Protein AF-A0A183U4Q8-F1 (afdb_monomer_lite)

Foldseek 3Di:
DVVVVVLVVLLVVLVVLVVVLVVVLVVLVVVLVVLVVVLVVLVVCCVVCVVVCVVVVVVVVSVVVSVVSVVVSVVSVVVSVVVNVVSVVVSVVSVVVSVVVLVVVLVVCVVVVNDDPVVSVVVVCVSVVVVVVVVVCVVVVVVVVVVVVVVVVVVCVVPPDD

Structure (mmCIF, N/CA/C/O backbone):
data_AF-A0A183U4Q8-F1
#
_entry.id   AF-A0A183U4Q8-F1
#
loop_
_atom_site.group_PDB
_atom_site.id
_atom_site.type_symbol
_atom_site.label_atom_id
_atom_site.label_alt_id
_atom_site.label_comp_id
_atom_site.label_asym_id
_atom_site.label_entity_id
_atom_site.label_seq_id
_atom_site.pdbx_PDB_ins_code
_atom_site.Cartn_x
_atom_site.Cartn_y
_atom_site.Cartn_z
_atom_site.occupancy
_atom_site.B_iso_or_equiv
_atom_site.auth_seq_id
_atom_site.auth_comp_id
_atom_site.auth_asym_id
_atom_site.auth_atom_id
_atom_site.pdbx_PDB_model_num
ATOM 1 N N . MET A 1 1 ? -13.904 -2.771 33.335 1.00 44.25 1 MET A N 1
ATOM 2 C CA . MET A 1 1 ? -13.209 -1.564 32.807 1.00 44.25 1 MET A CA 1
ATOM 3 C C . MET A 1 1 ? -12.098 -1.919 31.813 1.00 44.25 1 MET A C 1
ATOM 5 O O . MET A 1 1 ? -11.884 -1.140 30.894 1.00 44.25 1 MET A O 1
ATOM 9 N N . GLY A 1 2 ? -11.438 -3.082 31.938 1.00 51.53 2 GLY A N 1
ATOM 10 C CA . GLY A 1 2 ? -10.407 -3.532 30.988 1.00 51.53 2 GLY A CA 1
ATOM 11 C C . GLY A 1 2 ? -10.922 -3.862 29.579 1.00 51.53 2 GLY A C 1
ATOM 12 O O . GLY A 1 2 ? -10.205 -3.674 28.602 1.00 51.53 2 GLY A O 1
ATOM 13 N N . ASP A 1 3 ? -12.189 -4.251 29.446 1.00 56.41 3 ASP A N 1
ATOM 14 C CA . ASP A 1 3 ? -12.719 -4.804 28.188 1.00 56.41 3 ASP A CA 1
ATOM 15 C C . ASP A 1 3 ? -13.029 -3.711 27.150 1.00 56.41 3 ASP A C 1
ATOM 17 O O . ASP A 1 3 ? -12.788 -3.890 25.959 1.00 56.41 3 ASP A O 1
ATOM 21 N N . LYS A 1 4 ? -13.448 -2.519 27.610 1.00 58.47 4 LYS A N 1
ATOM 22 C CA . LYS A 1 4 ? -13.661 -1.323 26.767 1.00 58.47 4 LYS A CA 1
ATOM 23 C C . LYS A 1 4 ? -12.340 -0.817 26.162 1.00 58.47 4 LYS A C 1
ATOM 25 O O . LYS A 1 4 ? -12.323 -0.303 25.046 1.00 58.47 4 LYS A O 1
ATOM 30 N N . PHE A 1 5 ? -11.228 -1.008 26.878 1.00 55.59 5 PHE A N 1
ATOM 31 C CA . PHE A 1 5 ? -9.886 -0.645 26.417 1.00 55.59 5 PHE A CA 1
ATOM 32 C C . PHE A 1 5 ? -9.391 -1.593 25.314 1.00 55.59 5 PHE A C 1
ATOM 34 O O . PHE A 1 5 ? -8.754 -1.144 24.365 1.00 55.59 5 PHE A O 1
ATOM 41 N N . GLY A 1 6 ? -9.750 -2.881 25.383 1.00 60.62 6 GLY A N 1
ATOM 42 C CA . GLY A 1 6 ? -9.390 -3.880 24.372 1.00 60.62 6 GLY A CA 1
ATOM 43 C C . GLY A 1 6 ? -9.960 -3.576 22.983 1.00 60.62 6 GLY A C 1
ATOM 44 O O . GLY A 1 6 ? -9.238 -3.647 21.992 1.00 60.62 6 GLY A O 1
ATOM 45 N N . VAL A 1 7 ? -11.225 -3.149 22.897 1.00 63.22 7 VAL A N 1
ATOM 46 C CA . VAL A 1 7 ? -11.869 -2.804 21.611 1.00 63.22 7 VAL A CA 1
ATOM 47 C C . VAL A 1 7 ? -11.266 -1.539 20.991 1.00 63.22 7 VAL A C 1
ATOM 49 O O . VAL A 1 7 ? -11.062 -1.467 19.775 1.00 63.22 7 VAL A O 1
ATOM 52 N N . LEU A 1 8 ? -10.940 -0.548 21.828 1.00 64.00 8 LEU A N 1
ATOM 53 C CA . LEU A 1 8 ? -10.241 0.664 21.399 1.00 64.00 8 LEU A CA 1
ATOM 54 C C . LEU A 1 8 ? -8.834 0.328 20.893 1.00 64.00 8 LEU A C 1
ATOM 56 O O . LEU A 1 8 ? -8.451 0.782 19.817 1.00 64.00 8 LEU A O 1
ATOM 60 N N . LEU A 1 9 ? -8.103 -0.535 21.602 1.00 65.12 9 LEU A N 1
ATOM 61 C CA . LEU A 1 9 ? -6.769 -0.982 21.205 1.00 65.12 9 LEU A CA 1
ATOM 62 C C . LEU A 1 9 ? -6.793 -1.751 19.872 1.00 65.12 9 LEU A C 1
ATOM 64 O O . LEU A 1 9 ? -5.962 -1.490 19.007 1.00 65.12 9 LEU A O 1
ATOM 68 N N . GLN A 1 10 ? -7.778 -2.632 19.664 1.00 67.38 10 GLN A N 1
ATOM 69 C CA . GLN A 1 10 ? -7.962 -3.388 18.416 1.00 67.38 10 GLN A CA 1
ATOM 70 C C . GLN A 1 10 ? -8.246 -2.460 17.220 1.00 67.38 10 GLN A C 1
ATOM 72 O O . GLN A 1 10 ? -7.721 -2.653 16.119 1.00 67.38 10 GLN A O 1
ATOM 77 N N . SER A 1 11 ? -9.060 -1.426 17.445 1.00 68.69 11 SER A N 1
ATOM 78 C CA . SER A 1 11 ? -9.425 -0.436 16.426 1.00 68.69 11 SER A CA 1
ATOM 79 C C . SER A 1 11 ? -8.232 0.454 16.059 1.00 68.69 11 SER A C 1
ATOM 81 O O . SER A 1 11 ? -7.973 0.691 14.879 1.00 68.69 11 SER A O 1
ATOM 83 N N . ILE A 1 12 ? -7.452 0.879 17.059 1.00 68.81 12 ILE A N 1
ATOM 84 C CA . ILE A 1 12 ? -6.217 1.655 16.872 1.00 68.81 12 ILE A CA 1
ATOM 85 C C . ILE A 1 12 ? -5.149 0.812 16.161 1.00 68.81 12 ILE A C 1
ATOM 87 O O . ILE A 1 12 ? -4.517 1.291 15.220 1.00 68.81 12 ILE A O 1
ATOM 91 N N . ALA A 1 13 ? -4.981 -0.457 16.540 1.00 67.12 13 ALA A N 1
ATOM 92 C CA . ALA A 1 13 ? -4.029 -1.370 15.907 1.00 67.12 13 ALA A CA 1
ATOM 93 C C . ALA A 1 13 ? -4.354 -1.611 14.422 1.00 67.12 13 ALA A C 1
ATOM 95 O O . ALA A 1 13 ? -3.452 -1.592 13.584 1.00 67.12 13 ALA A O 1
ATOM 96 N N . SER A 1 14 ? -5.638 -1.756 14.080 1.00 68.56 14 SER A N 1
ATOM 97 C CA . SER A 1 14 ? -6.097 -1.912 12.689 1.00 68.56 14 SER A CA 1
ATOM 98 C C . SER A 1 14 ? -5.821 -0.657 11.849 1.00 68.56 14 SER A C 1
ATOM 100 O O . SER A 1 14 ? -5.420 -0.752 10.687 1.00 68.56 14 SER A O 1
ATOM 102 N N . PHE A 1 15 ? -5.957 0.527 12.454 1.00 71.19 15 PHE A N 1
ATOM 103 C CA . PHE A 1 15 ? -5.621 1.806 11.829 1.00 71.19 15 PHE A CA 1
ATOM 104 C C . PHE A 1 15 ? -4.115 1.974 11.590 1.00 71.19 15 PHE A C 1
ATOM 106 O O . PHE A 1 15 ? -3.702 2.337 10.487 1.00 71.19 15 PHE A O 1
ATOM 113 N N . ILE A 1 16 ? -3.287 1.670 12.595 1.00 71.62 16 ILE A N 1
ATOM 114 C CA . ILE A 1 16 ? -1.820 1.729 12.484 1.00 71.62 16 ILE A CA 1
ATOM 115 C C . ILE A 1 16 ? -1.334 0.751 11.412 1.00 71.62 16 ILE A C 1
ATOM 117 O O . ILE A 1 16 ? -0.497 1.109 10.583 1.00 71.62 16 ILE A O 1
ATOM 121 N N . PHE A 1 17 ? -1.901 -0.457 11.372 1.00 72.19 17 PHE A N 1
ATOM 122 C CA . PHE A 1 17 ? -1.562 -1.450 10.361 1.00 72.19 17 PHE A CA 1
ATOM 123 C C . PHE A 1 17 ? -1.862 -0.938 8.944 1.00 72.19 17 PHE A C 1
ATOM 125 O O . PHE A 1 17 ? -0.996 -1.010 8.074 1.00 72.19 17 PHE A O 1
ATOM 132 N N . GLY A 1 18 ? -3.030 -0.325 8.722 1.00 69.12 18 GLY A N 1
ATOM 133 C CA . GLY A 1 18 ? -3.385 0.283 7.435 1.00 69.12 18 GLY A CA 1
ATOM 134 C C . GLY A 1 18 ? -2.416 1.383 6.980 1.00 69.12 18 GLY A C 1
ATOM 135 O O . GLY A 1 18 ? -2.033 1.423 5.809 1.00 69.12 18 GLY A O 1
ATOM 136 N N . ILE A 1 19 ? -1.955 2.236 7.902 1.00 70.69 19 ILE A N 1
ATOM 137 C CA . ILE A 1 19 ? -0.965 3.290 7.611 1.00 70.69 19 ILE A CA 1
ATOM 138 C C . ILE A 1 19 ? 0.376 2.678 7.185 1.00 70.69 19 ILE A C 1
ATOM 140 O O . ILE A 1 19 ? 0.961 3.101 6.183 1.00 70.69 19 ILE A O 1
ATOM 144 N N . VAL A 1 20 ? 0.848 1.657 7.906 1.00 73.38 20 VAL A N 1
ATOM 145 C CA . VAL A 1 20 ? 2.112 0.965 7.609 1.00 73.38 20 VAL A CA 1
ATOM 146 C C . VAL A 1 20 ? 2.053 0.268 6.249 1.00 73.38 20 VAL A C 1
ATOM 148 O O . VAL A 1 20 ? 2.973 0.426 5.444 1.00 73.38 20 VAL A O 1
ATOM 151 N N . VAL A 1 21 ? 0.952 -0.429 5.943 1.00 70.00 21 VAL A N 1
ATOM 152 C CA . VAL A 1 21 ? 0.741 -1.049 4.624 1.00 70.00 21 VAL A CA 1
ATOM 153 C C . VAL A 1 21 ? 0.751 0.004 3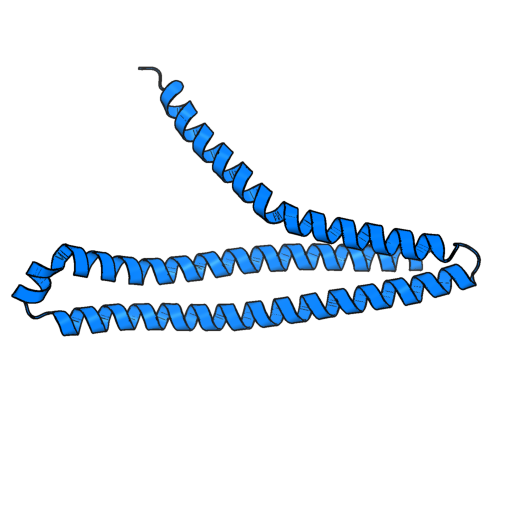.516 1.00 70.00 21 VAL A C 1
ATOM 155 O O . VAL A 1 21 ? 1.426 -0.182 2.502 1.00 70.00 21 VAL A O 1
ATOM 158 N N . GLY A 1 22 ? 0.062 1.131 3.713 1.00 70.31 22 GLY A N 1
ATOM 159 C CA . GLY A 1 22 ? 0.032 2.230 2.748 1.00 70.31 22 GLY A CA 1
ATOM 160 C C . GLY A 1 22 ? 1.422 2.807 2.461 1.00 70.31 22 GLY A C 1
ATOM 161 O O . GLY A 1 22 ? 1.790 2.998 1.301 1.00 70.31 22 GLY A O 1
ATOM 162 N N . LEU A 1 23 ? 2.236 3.028 3.497 1.00 68.75 23 LEU A N 1
ATOM 163 C CA . LEU A 1 23 ? 3.627 3.478 3.362 1.00 68.75 23 LEU A CA 1
ATOM 164 C C . LEU A 1 23 ? 4.499 2.451 2.630 1.00 68.75 23 LEU A C 1
ATOM 166 O O . LEU A 1 23 ? 5.207 2.812 1.685 1.00 68.75 23 LEU A O 1
ATOM 170 N N . CYS A 1 24 ? 4.406 1.174 3.003 1.00 68.19 24 CYS A N 1
ATOM 171 C CA . CYS A 1 24 ? 5.115 0.093 2.321 1.00 68.19 24 CYS A CA 1
ATOM 172 C C . CYS A 1 24 ? 4.738 0.021 0.838 1.00 68.19 24 CYS A C 1
ATOM 174 O O . CYS A 1 24 ? 5.626 -0.031 -0.016 1.00 68.19 24 CYS A O 1
ATOM 176 N N . TYR A 1 25 ? 3.446 0.102 0.511 1.00 72.56 25 TYR A N 1
ATOM 177 C CA . TYR A 1 25 ? 2.971 0.069 -0.871 1.00 72.56 25 TYR A CA 1
ATOM 178 C C . TYR A 1 25 ? 3.549 1.222 -1.701 1.00 72.56 25 TYR A C 1
ATOM 180 O O . TYR A 1 25 ? 4.031 1.012 -2.818 1.00 72.56 25 TYR A O 1
ATOM 188 N N . ARG A 1 26 ? 3.598 2.435 -1.132 1.00 69.12 26 ARG A N 1
ATOM 189 C CA . ARG A 1 26 ? 4.198 3.607 -1.790 1.00 69.12 26 ARG A CA 1
ATOM 190 C C . ARG A 1 26 ? 5.693 3.427 -2.047 1.00 69.12 26 ARG A C 1
ATOM 192 O O . ARG A 1 26 ? 6.156 3.746 -3.142 1.00 69.12 26 ARG A O 1
ATOM 199 N N . ILE A 1 27 ? 6.445 2.895 -1.082 1.00 73.94 27 ILE A N 1
ATOM 200 C CA . ILE A 1 27 ? 7.890 2.650 -1.233 1.00 73.94 27 ILE A CA 1
ATOM 201 C C . ILE A 1 27 ? 8.147 1.607 -2.327 1.00 73.94 27 ILE A C 1
ATOM 203 O O . ILE A 1 27 ? 9.017 1.802 -3.178 1.00 73.94 27 ILE A O 1
ATOM 207 N N . MET A 1 28 ? 7.375 0.518 -2.345 1.00 70.88 28 MET A N 1
ATOM 208 C CA . MET A 1 28 ? 7.523 -0.518 -3.368 1.00 70.88 28 MET A CA 1
ATOM 209 C C . MET A 1 28 ? 7.124 -0.019 -4.757 1.00 70.88 28 MET A C 1
ATOM 211 O O . MET A 1 28 ? 7.800 -0.333 -5.733 1.00 70.88 28 MET A O 1
ATOM 215 N N . SER A 1 29 ? 6.077 0.804 -4.852 1.00 75.50 29 SER A N 1
ATOM 216 C CA . SER A 1 29 ? 5.661 1.400 -6.123 1.00 75.50 29 SER A CA 1
ATOM 217 C C . SER A 1 29 ? 6.701 2.366 -6.691 1.00 75.50 29 SER A C 1
ATOM 219 O O . SER A 1 29 ? 6.902 2.382 -7.900 1.00 75.50 29 SER A O 1
ATOM 221 N N . ARG A 1 30 ? 7.405 3.132 -5.842 1.00 75.44 30 ARG A N 1
ATOM 222 C CA . ARG A 1 30 ? 8.522 3.985 -6.289 1.00 75.44 30 ARG A CA 1
ATOM 223 C C . ARG A 1 30 ? 9.682 3.164 -6.851 1.00 75.44 30 ARG A C 1
ATOM 225 O O . ARG A 1 30 ? 10.242 3.527 -7.879 1.00 75.44 30 ARG A O 1
ATOM 232 N N . LYS A 1 31 ? 10.029 2.047 -6.201 1.00 74.38 31 LYS A N 1
ATOM 233 C CA . LYS A 1 31 ? 11.102 1.155 -6.673 1.00 74.38 31 LYS A CA 1
ATOM 234 C C . LYS A 1 31 ? 10.772 0.501 -8.016 1.00 74.38 31 LYS A C 1
ATOM 236 O O . LYS A 1 31 ? 11.654 0.383 -8.857 1.00 74.38 31 LYS A O 1
ATOM 241 N N . GLU A 1 32 ? 9.522 0.092 -8.218 1.00 74.12 32 GLU A N 1
ATOM 242 C CA . GLU A 1 32 ? 9.058 -0.452 -9.500 1.00 74.12 32 GLU A CA 1
ATOM 243 C C . GLU A 1 32 ? 9.087 0.608 -10.609 1.00 74.12 32 GLU A C 1
ATOM 245 O O . GLU A 1 32 ? 9.612 0.349 -11.689 1.00 74.12 32 GLU A O 1
ATOM 250 N N . MET A 1 33 ? 8.595 1.818 -10.323 1.00 75.00 33 MET A N 1
ATOM 251 C CA . MET A 1 33 ? 8.602 2.930 -11.278 1.00 75.00 33 MET A CA 1
ATOM 252 C C . MET A 1 33 ? 10.025 3.270 -11.739 1.00 75.00 33 MET A C 1
ATOM 254 O O . MET A 1 33 ? 10.264 3.360 -12.937 1.00 75.00 33 MET A O 1
ATOM 258 N N . SER A 1 34 ? 10.992 3.324 -10.818 1.00 79.56 34 SER A N 1
ATOM 259 C CA . SER A 1 34 ? 12.402 3.572 -11.157 1.00 79.56 34 SER A CA 1
ATOM 260 C C . SER A 1 34 ? 13.027 2.467 -12.025 1.00 79.56 34 SER A C 1
ATOM 262 O O . SER A 1 34 ? 13.853 2.743 -12.895 1.00 79.56 34 SER A O 1
ATOM 264 N N . ALA A 1 35 ? 12.626 1.203 -11.840 1.00 74.00 35 ALA A N 1
ATOM 265 C CA . ALA A 1 35 ? 13.071 0.114 -12.711 1.00 74.00 35 ALA A CA 1
ATOM 266 C C . ALA A 1 35 ? 12.459 0.223 -14.123 1.00 74.00 35 ALA A C 1
ATOM 268 O O . ALA A 1 35 ? 13.150 -0.017 -15.112 1.00 74.00 35 ALA A O 1
ATOM 269 N N . HIS A 1 36 ? 11.193 0.641 -14.228 1.00 77.12 36 HIS A N 1
ATOM 270 C CA . HIS A 1 36 ? 10.536 0.902 -15.513 1.00 77.12 36 HIS A CA 1
ATOM 271 C C . HIS A 1 36 ? 11.092 2.132 -16.243 1.00 77.12 36 HIS A C 1
ATOM 273 O O . HIS A 1 36 ? 11.186 2.107 -17.470 1.00 77.12 36 HIS A O 1
ATOM 279 N N . GLU A 1 37 ? 11.512 3.171 -15.518 1.00 84.75 37 GLU A N 1
ATOM 280 C CA . GLU A 1 37 ? 12.152 4.362 -16.093 1.00 84.75 37 GLU A CA 1
ATOM 281 C C . GLU A 1 37 ? 13.424 4.012 -16.871 1.00 84.75 37 GLU A C 1
ATOM 283 O O . GLU A 1 37 ? 13.631 4.540 -17.961 1.00 84.75 37 GLU A O 1
ATOM 288 N N . LYS A 1 38 ? 14.242 3.070 -16.380 1.00 82.38 38 LYS A N 1
ATOM 289 C CA . LYS A 1 38 ? 15.454 2.622 -17.089 1.00 82.38 38 LYS A CA 1
ATOM 290 C C . LYS A 1 38 ? 15.134 1.991 -18.444 1.00 82.38 38 LYS A C 1
ATOM 292 O O . LYS A 1 38 ? 15.758 2.333 -19.443 1.00 82.38 38 LYS A O 1
ATOM 297 N N . ALA A 1 39 ? 14.135 1.110 -18.499 1.00 81.69 39 ALA A N 1
ATOM 298 C CA . ALA A 1 39 ? 13.696 0.510 -19.760 1.00 81.69 39 ALA A CA 1
ATOM 299 C C . ALA A 1 39 ? 13.078 1.558 -20.707 1.00 81.69 39 ALA A C 1
ATOM 301 O O . ALA A 1 39 ? 13.331 1.529 -21.913 1.00 81.69 39 ALA A O 1
ATOM 302 N N . GLY A 1 40 ? 12.311 2.511 -20.164 1.00 87.06 40 GLY A N 1
ATOM 303 C CA . GLY A 1 40 ? 11.754 3.637 -20.919 1.00 87.06 40 GLY A CA 1
ATOM 304 C C . GLY A 1 40 ? 12.827 4.559 -21.505 1.00 87.06 40 GLY A C 1
ATOM 305 O O . GLY A 1 40 ? 12.701 4.997 -22.648 1.00 87.06 40 GLY A O 1
ATOM 306 N N . ALA A 1 41 ? 13.914 4.796 -20.768 1.00 88.25 41 ALA A N 1
ATOM 307 C CA . ALA A 1 41 ? 15.053 5.580 -21.232 1.00 88.25 41 ALA A CA 1
ATOM 308 C C . ALA A 1 41 ? 15.749 4.918 -22.432 1.00 88.25 41 ALA A C 1
ATOM 310 O O . ALA A 1 41 ? 15.954 5.581 -23.445 1.00 88.25 41 ALA A O 1
ATOM 311 N N . VAL A 1 42 ? 16.014 3.604 -22.370 1.00 86.62 42 VAL A N 1
ATOM 312 C CA . VAL A 1 42 ? 16.596 2.850 -23.500 1.00 86.62 42 VAL A CA 1
ATOM 313 C C . VAL A 1 42 ? 15.692 2.900 -24.733 1.00 86.62 42 VAL A C 1
ATOM 315 O O . VAL A 1 42 ? 16.166 3.159 -25.834 1.00 86.62 42 VAL A O 1
ATOM 318 N N . ALA A 1 43 ? 14.380 2.719 -24.565 1.00 87.50 43 ALA A N 1
ATOM 319 C CA . ALA A 1 43 ? 13.445 2.823 -25.685 1.00 87.50 43 ALA A CA 1
ATOM 320 C C . ALA A 1 43 ? 13.445 4.230 -26.307 1.00 87.50 43 ALA A C 1
ATOM 322 O O . ALA A 1 43 ? 13.451 4.368 -27.530 1.00 87.50 43 ALA A O 1
ATOM 323 N N . THR A 1 44 ? 13.482 5.272 -25.473 1.00 89.50 44 THR A N 1
ATOM 324 C CA . THR A 1 44 ? 13.524 6.669 -25.927 1.00 89.50 44 THR A CA 1
ATOM 325 C C . THR A 1 44 ? 14.809 6.961 -26.702 1.00 89.50 44 THR A C 1
ATOM 327 O O . THR A 1 44 ? 14.754 7.577 -27.764 1.00 89.50 44 THR A O 1
ATOM 330 N N . GLU A 1 45 ? 15.953 6.472 -26.219 1.00 89.25 45 GLU A N 1
ATOM 331 C CA . GLU A 1 45 ? 17.253 6.602 -26.884 1.00 89.25 45 GLU A CA 1
ATOM 332 C C . GLU A 1 45 ? 17.247 5.940 -28.269 1.00 89.25 45 GLU A C 1
ATOM 334 O O . GLU A 1 45 ? 17.606 6.571 -29.262 1.00 89.25 45 GLU A O 1
ATOM 339 N N . VAL A 1 46 ? 16.764 4.697 -28.358 1.00 89.62 46 VAL A N 1
ATOM 340 C CA . VAL A 1 46 ? 16.719 3.928 -29.612 1.00 89.62 46 VAL A CA 1
ATOM 341 C C . VAL A 1 46 ? 15.762 4.557 -30.627 1.00 89.62 46 VAL A C 1
ATOM 343 O O . VAL A 1 46 ? 16.094 4.648 -31.809 1.00 89.62 46 VAL A O 1
ATOM 346 N N . ILE A 1 47 ? 14.591 5.030 -30.185 1.00 90.88 47 ILE A N 1
ATOM 347 C CA . ILE A 1 47 ? 13.611 5.699 -31.055 1.00 90.88 47 ILE A CA 1
ATOM 348 C C . ILE A 1 47 ? 14.159 7.044 -31.545 1.00 90.88 47 ILE A C 1
ATOM 350 O O . ILE A 1 47 ? 14.075 7.348 -32.736 1.00 90.88 47 ILE A O 1
ATOM 354 N N . SER A 1 48 ? 14.769 7.830 -30.654 1.00 92.44 48 SER A N 1
ATOM 355 C CA . SER A 1 48 ? 15.390 9.107 -31.014 1.00 92.44 48 SER A CA 1
ATOM 356 C C . SER A 1 48 ? 16.591 8.921 -31.952 1.00 92.44 48 SER A C 1
ATOM 358 O O . SER A 1 48 ? 16.840 9.763 -32.813 1.00 92.44 48 SER A O 1
ATOM 360 N N . GLY A 1 49 ? 17.331 7.819 -31.802 1.00 90.12 49 GLY A N 1
ATOM 361 C CA . GLY A 1 49 ? 18.530 7.472 -32.566 1.00 90.12 49 GLY A CA 1
ATOM 362 C C . GLY A 1 49 ? 18.302 6.495 -33.722 1.00 90.12 49 GLY A C 1
ATOM 363 O O . GLY A 1 49 ? 19.266 5.901 -34.206 1.00 90.12 49 GLY A O 1
ATOM 364 N N . VAL A 1 50 ? 17.062 6.307 -34.189 1.00 91.12 50 VAL A N 1
ATOM 365 C CA . VAL A 1 50 ? 16.692 5.202 -35.098 1.00 91.12 50 VAL A CA 1
ATOM 366 C C . VAL A 1 50 ? 17.547 5.122 -36.370 1.00 91.12 50 VAL A C 1
ATOM 368 O O . VAL A 1 50 ? 17.916 4.030 -36.799 1.00 91.12 50 VAL A O 1
ATOM 371 N N . ARG A 1 51 ? 17.937 6.266 -36.955 1.00 92.44 51 ARG A N 1
ATOM 372 C CA . ARG A 1 51 ? 18.805 6.295 -38.149 1.00 92.44 51 ARG A CA 1
ATOM 373 C C . ARG A 1 51 ? 20.196 5.732 -37.859 1.00 92.44 51 ARG A C 1
ATOM 375 O O . ARG A 1 51 ? 20.733 5.013 -38.692 1.00 92.44 51 ARG A O 1
ATOM 382 N N . THR A 1 52 ? 20.749 6.017 -36.683 1.00 92.06 52 THR A N 1
ATOM 383 C CA . THR A 1 52 ? 22.054 5.513 -36.238 1.00 92.06 52 THR A CA 1
ATOM 384 C C . THR A 1 52 ? 21.989 4.013 -35.973 1.00 92.06 52 THR A C 1
ATOM 386 O O . THR A 1 52 ? 22.832 3.265 -36.455 1.00 92.06 52 THR A O 1
ATOM 389 N N . VAL A 1 53 ? 20.944 3.543 -35.287 1.00 90.25 53 VAL A N 1
ATOM 390 C CA . VAL A 1 53 ? 20.758 2.110 -34.999 1.00 90.25 53 VAL A CA 1
ATOM 391 C C . VAL A 1 53 ? 20.629 1.294 -36.288 1.00 90.25 53 VAL A C 1
ATOM 393 O O . VAL A 1 53 ? 21.221 0.220 -36.397 1.00 90.25 53 VAL A O 1
ATOM 396 N N . ILE A 1 54 ? 19.905 1.817 -37.285 1.00 90.81 54 ILE A N 1
ATOM 397 C CA . ILE A 1 54 ? 19.791 1.193 -38.611 1.00 90.81 54 ILE A CA 1
ATOM 398 C C . ILE A 1 54 ? 21.132 1.242 -39.356 1.00 90.81 54 ILE A C 1
ATOM 400 O O . ILE A 1 54 ? 21.535 0.232 -39.926 1.00 90.81 54 ILE A O 1
ATOM 404 N N . ALA A 1 55 ? 21.848 2.371 -39.321 1.00 91.75 55 ALA A N 1
ATOM 405 C CA . ALA A 1 55 ? 23.137 2.528 -40.002 1.00 91.75 55 ALA A CA 1
ATOM 406 C C . ALA A 1 55 ? 24.206 1.538 -39.509 1.00 91.75 55 ALA A C 1
ATOM 408 O O . ALA A 1 55 ? 25.010 1.060 -40.304 1.00 91.75 55 ALA A O 1
ATOM 409 N N . PHE A 1 56 ? 24.187 1.192 -38.219 1.00 92.00 56 PHE A N 1
ATOM 410 C CA . PHE A 1 56 ? 25.077 0.189 -37.626 1.00 92.00 56 PHE A CA 1
ATOM 411 C C . PHE A 1 56 ? 24.471 -1.223 -37.569 1.00 92.00 56 PHE A C 1
ATOM 413 O O . PHE A 1 56 ? 25.105 -2.130 -37.036 1.00 92.00 56 PHE A O 1
ATOM 420 N N . ASN A 1 57 ? 23.253 -1.425 -38.094 1.00 89.00 57 ASN A N 1
ATOM 421 C CA . ASN A 1 57 ? 22.501 -2.685 -38.015 1.00 89.00 57 ASN A CA 1
ATOM 422 C C . ASN A 1 57 ? 22.430 -3.258 -36.575 1.00 89.00 57 ASN A C 1
ATOM 424 O O . ASN A 1 57 ? 22.455 -4.465 -36.345 1.00 89.00 57 ASN A O 1
ATOM 428 N N . ALA A 1 58 ? 22.357 -2.370 -35.576 1.00 89.88 58 ALA A N 1
ATOM 429 C CA . ALA A 1 58 ? 22.473 -2.700 -34.151 1.00 89.88 58 ALA A CA 1
ATOM 430 C C . ALA A 1 58 ? 21.125 -3.049 -33.489 1.00 89.88 58 ALA A C 1
ATOM 432 O O . ALA A 1 58 ? 21.029 -3.154 -32.267 1.00 89.88 58 ALA A O 1
ATOM 433 N N . GLN A 1 59 ? 20.073 -3.244 -34.288 1.00 88.38 59 GLN A N 1
ATOM 434 C CA . GLN A 1 59 ? 18.696 -3.449 -33.825 1.00 88.38 59 GLN A CA 1
ATOM 435 C C . GLN A 1 59 ? 18.580 -4.618 -32.837 1.00 88.38 59 GLN A C 1
ATOM 437 O O . GLN A 1 59 ? 17.950 -4.491 -31.791 1.00 88.38 59 GLN A O 1
ATOM 442 N N . TYR A 1 60 ? 19.232 -5.744 -33.137 1.00 90.50 60 TYR A N 1
ATOM 443 C CA . TYR A 1 60 ? 19.199 -6.933 -32.282 1.00 90.50 60 TYR A CA 1
ATOM 444 C C . TYR A 1 60 ? 19.878 -6.702 -30.921 1.00 90.50 60 TYR A C 1
ATOM 446 O O . TYR A 1 60 ? 19.411 -7.190 -29.888 1.00 90.50 60 TYR A O 1
ATOM 454 N N . ASN A 1 61 ? 20.958 -5.917 -30.908 1.00 88.50 61 ASN A N 1
ATOM 455 C CA . ASN A 1 61 ? 21.699 -5.608 -29.690 1.00 88.50 61 ASN A CA 1
ATOM 456 C C . ASN A 1 61 ? 20.870 -4.712 -28.754 1.00 88.50 61 ASN A C 1
ATOM 458 O O . ASN A 1 61 ? 20.756 -4.989 -27.562 1.00 88.50 61 ASN A O 1
ATOM 462 N N . GLU A 1 62 ? 20.196 -3.702 -29.311 1.00 87.75 62 GLU A N 1
ATOM 463 C CA . GLU A 1 62 ? 19.313 -2.808 -28.551 1.00 87.75 62 GLU A CA 1
ATOM 464 C C . GLU A 1 62 ? 18.045 -3.511 -28.037 1.00 87.75 62 GLU A C 1
ATOM 466 O O . GLU A 1 62 ? 17.615 -3.275 -26.906 1.00 87.75 62 GLU A O 1
ATOM 471 N N . VAL A 1 63 ? 17.478 -4.450 -28.806 1.00 88.88 63 VAL A N 1
ATOM 472 C CA . VAL A 1 63 ? 16.368 -5.305 -28.337 1.00 88.88 63 VAL A CA 1
ATOM 473 C C . VAL A 1 63 ? 16.804 -6.175 -27.158 1.00 88.88 63 VAL A C 1
ATOM 475 O O . VAL A 1 63 ? 16.057 -6.324 -26.187 1.00 88.88 63 VAL A O 1
ATOM 478 N N . THR A 1 64 ? 18.019 -6.720 -27.206 1.00 90.44 64 THR A N 1
ATOM 479 C CA . THR A 1 64 ? 18.575 -7.521 -26.106 1.00 90.44 64 THR A CA 1
ATOM 480 C C . THR A 1 64 ? 18.737 -6.668 -24.846 1.00 90.44 64 THR A C 1
ATOM 482 O O . THR A 1 64 ? 18.246 -7.054 -23.783 1.00 90.44 64 THR A O 1
ATOM 485 N N . ARG A 1 65 ? 19.306 -5.462 -24.984 1.00 87.50 65 ARG A N 1
ATOM 486 C CA . ARG A 1 65 ? 19.484 -4.485 -23.898 1.00 87.50 65 ARG A CA 1
ATOM 487 C C . ARG A 1 65 ? 18.155 -4.077 -23.255 1.00 87.50 65 ARG A C 1
ATOM 489 O O . ARG A 1 65 ? 18.019 -4.069 -22.033 1.00 87.50 65 ARG A O 1
ATOM 496 N N . TYR A 1 66 ? 17.139 -3.796 -24.071 1.00 87.06 66 TYR A N 1
ATOM 497 C CA . TYR A 1 66 ? 15.790 -3.491 -23.589 1.00 87.06 66 TYR A CA 1
ATOM 498 C C . TYR A 1 66 ? 15.177 -4.668 -22.814 1.00 87.06 66 TYR A C 1
ATOM 500 O O . TYR A 1 66 ? 14.608 -4.484 -21.735 1.00 87.06 66 TYR A O 1
ATOM 508 N N . THR A 1 67 ? 15.329 -5.889 -23.334 1.00 88.00 67 THR A N 1
ATOM 509 C CA . THR A 1 67 ? 14.777 -7.110 -22.727 1.00 88.00 67 THR A CA 1
ATOM 510 C C . THR A 1 67 ? 15.430 -7.428 -21.379 1.00 88.00 67 THR A C 1
ATOM 512 O O . THR A 1 67 ? 14.744 -7.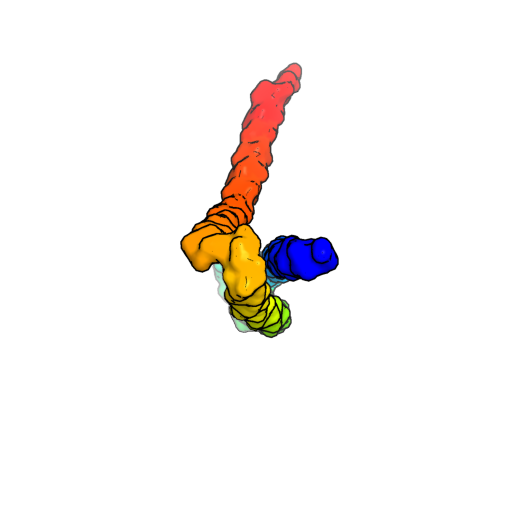869 -20.453 1.00 88.00 67 THR A O 1
ATOM 515 N N . GLU A 1 68 ? 16.732 -7.175 -21.236 1.00 89.31 68 GLU A N 1
ATOM 516 C CA . GLU A 1 68 ? 17.465 -7.351 -19.980 1.00 89.31 68 GLU A CA 1
ATOM 517 C C . GLU A 1 68 ? 16.931 -6.422 -18.879 1.00 89.31 68 GLU A C 1
ATOM 519 O O . GLU A 1 68 ? 16.5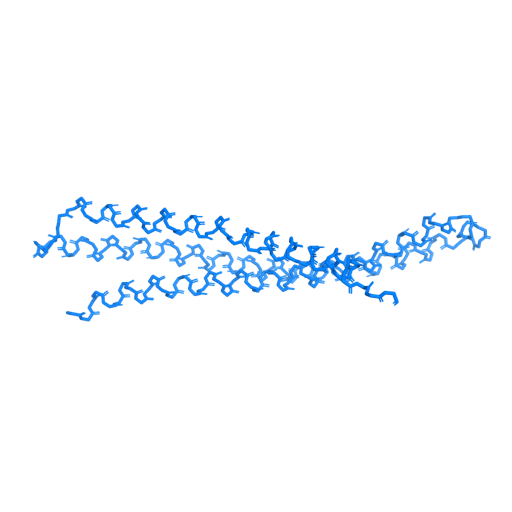30 -6.897 -17.812 1.00 89.31 68 GLU A O 1
ATOM 524 N N . HIS A 1 69 ? 16.783 -5.125 -19.171 1.00 83.88 69 HIS A N 1
ATOM 525 C CA . HIS A 1 69 ? 16.174 -4.172 -18.236 1.00 83.88 69 HIS A CA 1
ATOM 526 C C . HIS A 1 69 ? 14.713 -4.516 -17.908 1.00 83.88 69 HIS A C 1
ATOM 528 O O . HIS A 1 69 ? 14.274 -4.367 -16.763 1.00 83.88 69 HIS A O 1
ATOM 534 N N . LEU A 1 70 ? 13.951 -5.040 -18.876 1.00 85.06 70 LEU A N 1
ATOM 535 C CA . LEU A 1 70 ? 12.580 -5.492 -18.631 1.00 85.06 70 LEU A CA 1
ATOM 536 C C . LEU A 1 70 ? 12.519 -6.697 -17.689 1.00 85.06 70 LEU A C 1
ATOM 538 O O . LEU A 1 70 ? 11.581 -6.824 -16.900 1.00 85.06 70 LEU A O 1
ATOM 542 N N . LYS A 1 71 ? 13.501 -7.601 -17.770 1.00 87.75 71 LYS A N 1
ATOM 543 C CA . LYS A 1 71 ? 13.578 -8.788 -16.915 1.00 87.75 71 LYS A CA 1
ATOM 544 C C . LYS A 1 71 ? 13.814 -8.398 -15.457 1.00 87.75 71 LYS A C 1
ATOM 546 O O . LYS A 1 71 ? 13.153 -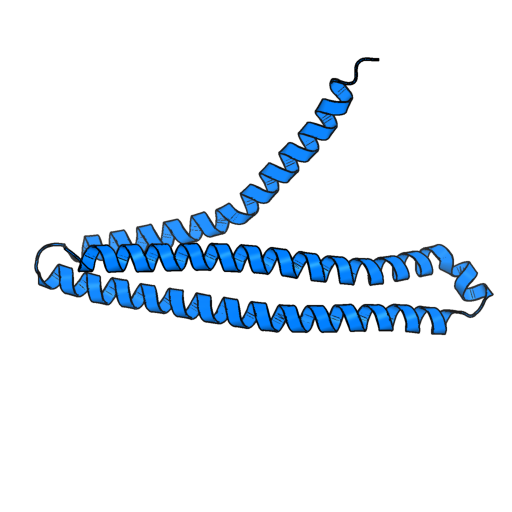8.949 -14.575 1.00 87.75 71 LYS A O 1
ATOM 551 N N . GLU A 1 72 ? 14.685 -7.422 -15.209 1.00 81.81 72 GLU A N 1
ATOM 552 C CA . GLU A 1 72 ? 14.895 -6.849 -13.875 1.00 81.81 72 GLU A CA 1
ATOM 553 C C . GLU A 1 72 ? 13.619 -6.186 -13.337 1.00 81.81 72 GLU A C 1
ATOM 555 O O . GLU A 1 72 ? 13.183 -6.486 -12.219 1.00 81.81 72 GLU A O 1
ATOM 560 N N . ALA A 1 73 ? 12.965 -5.351 -14.153 1.00 80.62 73 ALA A N 1
ATOM 561 C CA . ALA A 1 73 ? 11.700 -4.711 -13.793 1.00 80.62 73 ALA A CA 1
ATOM 562 C C . ALA A 1 73 ? 10.608 -5.749 -13.476 1.00 80.62 73 ALA A C 1
ATOM 564 O O . ALA A 1 73 ? 9.913 -5.638 -12.466 1.00 80.62 73 ALA A O 1
ATOM 565 N N . ARG A 1 74 ? 10.515 -6.826 -14.267 1.00 84.00 74 ARG A N 1
ATOM 566 C CA . ARG A 1 74 ? 9.569 -7.927 -14.039 1.00 84.00 74 ARG A CA 1
ATOM 567 C C . ARG A 1 74 ? 9.818 -8.645 -12.716 1.00 84.00 74 ARG A C 1
ATOM 569 O O . ARG A 1 74 ? 8.864 -8.921 -11.991 1.00 84.00 74 ARG A O 1
ATOM 576 N N . GLN A 1 75 ? 11.069 -8.952 -12.377 1.00 84.38 75 GLN A N 1
ATOM 577 C CA . GLN A 1 75 ? 11.392 -9.598 -11.099 1.00 84.38 75 GLN A CA 1
ATOM 578 C C . GLN A 1 75 ? 11.034 -8.705 -9.903 1.00 84.38 75 GLN A C 1
ATOM 580 O O . GLN A 1 75 ? 10.505 -9.189 -8.899 1.00 84.38 75 GLN A O 1
ATOM 585 N N . MET A 1 76 ? 11.277 -7.398 -10.021 1.00 80.25 76 MET A N 1
ATOM 586 C CA . MET A 1 76 ? 10.877 -6.406 -9.022 1.00 80.25 76 MET A CA 1
ATOM 587 C C . MET A 1 76 ? 9.351 -6.325 -8.886 1.00 80.25 76 MET A C 1
ATOM 589 O O . MET A 1 76 ? 8.836 -6.368 -7.765 1.00 80.25 76 MET A O 1
ATOM 593 N N . GLY A 1 77 ? 8.628 -6.301 -10.009 1.00 80.06 77 GLY A N 1
ATOM 594 C CA . GLY A 1 77 ? 7.166 -6.327 -10.050 1.00 80.06 77 GLY A CA 1
ATOM 595 C C . GLY A 1 77 ? 6.581 -7.587 -9.406 1.00 80.0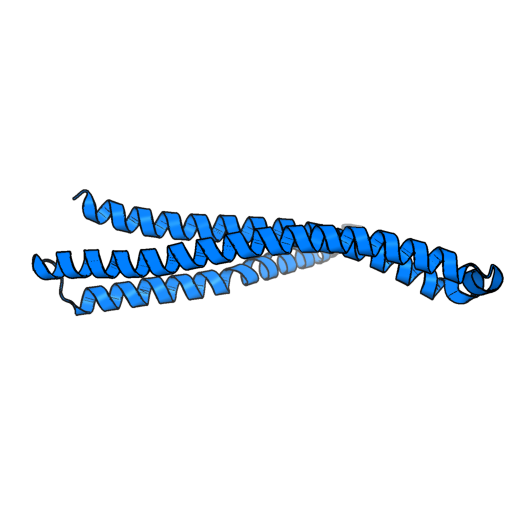6 77 GLY A C 1
ATOM 596 O O . GLY A 1 77 ? 5.660 -7.495 -8.600 1.00 80.06 77 GLY A O 1
ATOM 597 N N . MET A 1 78 ? 7.168 -8.764 -9.651 1.00 85.50 78 MET A N 1
ATOM 598 C CA . MET A 1 78 ? 6.739 -10.017 -9.010 1.00 85.50 78 MET A CA 1
ATOM 599 C C . MET A 1 78 ? 6.927 -9.992 -7.488 1.00 85.50 78 MET A C 1
ATOM 601 O O . MET A 1 78 ? 6.019 -10.376 -6.748 1.00 85.50 78 MET A O 1
ATOM 605 N N . LYS A 1 79 ? 8.073 -9.495 -7.000 1.00 82.00 79 LYS A N 1
ATOM 606 C CA . LYS A 1 79 ? 8.305 -9.318 -5.556 1.00 82.00 79 LYS A CA 1
ATOM 607 C C . LYS A 1 79 ? 7.305 -8.331 -4.952 1.00 82.00 79 LYS A C 1
ATOM 609 O O . LYS A 1 79 ? 6.762 -8.596 -3.881 1.00 82.00 79 LYS A O 1
ATOM 614 N N . LYS A 1 80 ? 7.011 -7.225 -5.645 1.00 78.44 80 LYS A N 1
ATOM 615 C CA . LYS A 1 80 ? 5.973 -6.267 -5.235 1.00 78.44 80 LYS A CA 1
ATOM 616 C C . LYS A 1 80 ? 4.597 -6.910 -5.168 1.00 78.44 80 LYS A C 1
ATOM 618 O O . LYS A 1 80 ? 3.906 -6.713 -4.171 1.00 78.44 80 LYS A O 1
ATOM 623 N N . ALA A 1 81 ? 4.211 -7.669 -6.187 1.00 81.25 81 ALA A N 1
ATOM 624 C CA . ALA A 1 81 ? 2.911 -8.318 -6.258 1.00 81.25 81 ALA A CA 1
ATOM 625 C C . ALA A 1 81 ? 2.707 -9.302 -5.098 1.00 81.25 81 ALA A C 1
ATOM 627 O O . ALA A 1 81 ? 1.671 -9.246 -4.442 1.00 81.25 81 ALA A O 1
ATOM 628 N N . MET A 1 82 ? 3.707 -10.133 -4.780 1.00 85.38 82 MET A N 1
ATOM 629 C CA . MET A 1 82 ? 3.636 -11.041 -3.626 1.00 85.38 82 MET A CA 1
ATOM 630 C C . MET A 1 82 ? 3.485 -10.289 -2.306 1.00 85.38 82 MET A C 1
ATOM 632 O O . MET A 1 82 ? 2.577 -10.581 -1.532 1.00 85.38 82 MET A O 1
ATOM 636 N N . VAL A 1 83 ? 4.350 -9.304 -2.054 1.00 80.69 83 VAL A N 1
ATOM 637 C CA . VAL A 1 83 ? 4.316 -8.540 -0.801 1.00 80.69 83 VAL A CA 1
ATOM 638 C C . VAL A 1 83 ? 2.989 -7.796 -0.665 1.00 80.69 83 VAL A C 1
ATOM 640 O O . VAL A 1 83 ? 2.336 -7.892 0.369 1.00 80.69 83 VAL A O 1
ATOM 643 N N . THR A 1 84 ? 2.541 -7.129 -1.729 1.00 78.06 84 THR A N 1
ATOM 644 C CA . THR A 1 84 ? 1.245 -6.438 -1.756 1.00 78.06 84 THR A CA 1
ATOM 645 C C . THR A 1 84 ? 0.102 -7.412 -1.503 1.00 78.06 84 THR A C 1
ATOM 647 O O . THR A 1 84 ? -0.740 -7.135 -0.660 1.00 78.06 84 THR A O 1
ATOM 650 N N . GLY A 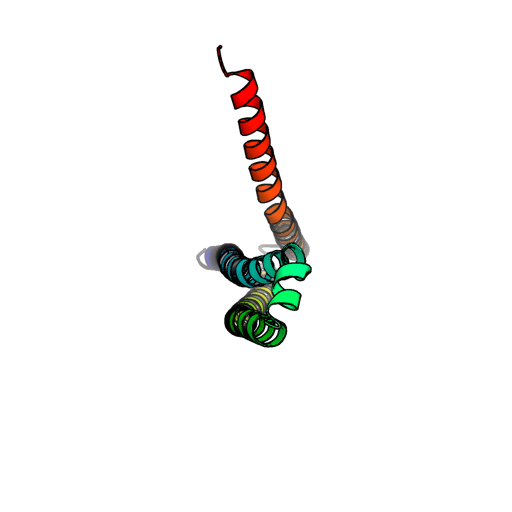1 85 ? 0.089 -8.565 -2.178 1.00 80.75 85 GLY A N 1
ATOM 651 C CA . GLY A 1 85 ? -0.953 -9.575 -2.009 1.00 80.75 85 GLY A CA 1
ATOM 652 C C . GLY A 1 85 ? -1.053 -10.076 -0.568 1.00 80.75 85 GLY A C 1
ATOM 653 O O . GLY A 1 85 ? -2.152 -10.131 -0.019 1.00 80.75 85 GLY A O 1
ATOM 654 N N . ILE A 1 86 ? 0.086 -10.359 0.075 1.00 83.81 86 ILE A N 1
ATOM 655 C CA . ILE A 1 86 ? 0.134 -10.758 1.491 1.00 83.81 86 ILE A CA 1
ATOM 656 C C . ILE A 1 86 ? -0.420 -9.640 2.379 1.00 83.81 86 ILE A C 1
ATOM 658 O O . ILE A 1 86 ? -1.292 -9.891 3.208 1.00 83.81 86 ILE A O 1
ATOM 662 N N . PHE A 1 87 ? 0.033 -8.399 2.188 1.00 77.62 87 PHE A N 1
ATOM 663 C CA . PHE A 1 87 ? -0.438 -7.264 2.982 1.00 77.62 87 PHE A CA 1
ATOM 664 C C . PHE A 1 87 ? -1.938 -7.008 2.819 1.00 77.62 87 PHE A C 1
ATOM 666 O O . PHE A 1 87 ? -2.629 -6.787 3.812 1.00 77.62 87 PHE A O 1
ATOM 673 N N . THR A 1 88 ? -2.457 -7.071 1.593 1.00 76.88 88 THR A N 1
ATOM 674 C CA . THR A 1 88 ? -3.889 -6.923 1.317 1.00 76.88 88 THR A CA 1
ATOM 675 C C . THR A 1 88 ? -4.696 -8.049 1.962 1.00 76.88 88 THR A C 1
ATOM 677 O O . THR A 1 88 ? -5.735 -7.780 2.563 1.00 76.88 88 THR A O 1
ATOM 680 N N . GLY A 1 89 ? -4.209 -9.292 1.903 1.00 80.12 89 GLY A N 1
ATOM 681 C CA . GLY A 1 89 ? -4.852 -10.434 2.554 1.00 80.12 89 GLY A CA 1
ATOM 682 C C . GLY A 1 89 ? -4.910 -10.293 4.077 1.00 80.12 89 GLY A C 1
ATOM 683 O O . GLY A 1 89 ? -5.977 -10.445 4.670 1.00 80.12 89 GLY A O 1
ATOM 684 N N . VAL A 1 90 ? -3.791 -9.930 4.713 1.00 79.50 90 VAL A N 1
ATOM 685 C CA . VAL A 1 90 ? -3.732 -9.694 6.167 1.00 79.50 90 VAL A CA 1
ATOM 686 C C . VAL A 1 90 ? -4.636 -8.528 6.570 1.00 79.50 90 VAL A C 1
ATOM 688 O O . VAL A 1 90 ? -5.353 -8.618 7.564 1.00 79.50 90 VAL A O 1
ATOM 691 N N . PHE A 1 91 ? -4.662 -7.456 5.779 1.00 74.25 91 PHE A N 1
ATOM 692 C CA . PHE A 1 91 ? -5.544 -6.317 6.018 1.00 74.25 91 PHE A CA 1
ATOM 693 C C . PHE A 1 91 ? -7.027 -6.715 5.975 1.00 74.25 91 PHE A C 1
ATOM 695 O O . PHE A 1 91 ? -7.776 -6.376 6.890 1.00 74.25 91 PHE A O 1
ATOM 702 N N . LEU A 1 92 ? -7.445 -7.481 4.961 1.00 76.00 92 LEU A N 1
ATOM 703 C CA . LEU A 1 92 ? -8.815 -7.997 4.856 1.00 76.00 92 LEU A CA 1
ATOM 704 C C . LEU A 1 92 ? -9.173 -8.896 6.044 1.00 76.00 92 LEU A C 1
ATOM 706 O O . LEU A 1 92 ? -10.253 -8.752 6.613 1.00 76.00 92 LEU A O 1
ATOM 710 N N . PHE A 1 93 ? -8.262 -9.778 6.457 1.00 80.94 93 PHE A N 1
ATOM 711 C CA . PHE A 1 93 ? -8.470 -10.646 7.615 1.00 80.94 93 PHE A CA 1
ATOM 712 C C . PHE A 1 93 ? -8.685 -9.844 8.906 1.00 80.94 93 PHE A C 1
ATOM 714 O O . PHE A 1 93 ? -9.638 -10.100 9.641 1.00 80.94 93 PHE A O 1
ATOM 721 N N . ILE A 1 94 ? -7.850 -8.831 9.158 1.00 75.25 94 ILE A N 1
ATOM 722 C CA . ILE A 1 94 ? -7.987 -7.943 10.322 1.00 75.25 94 ILE A CA 1
ATOM 723 C C . ILE A 1 94 ? -9.299 -7.155 10.250 1.00 75.25 94 ILE A C 1
ATOM 725 O O . ILE A 1 94 ? -9.993 -7.033 11.259 1.00 75.25 94 ILE A O 1
ATOM 729 N N . MET A 1 95 ? -9.680 -6.668 9.065 1.00 74.00 95 MET A N 1
ATOM 730 C CA . MET A 1 95 ? -10.931 -5.937 8.864 1.00 74.00 95 MET A CA 1
ATOM 731 C C . MET A 1 95 ? -12.145 -6.796 9.239 1.00 74.00 95 MET A C 1
ATOM 733 O O . MET A 1 95 ? -12.933 -6.396 10.096 1.00 74.00 95 MET A O 1
ATOM 737 N N . PHE A 1 96 ? -12.271 -8.000 8.675 1.00 77.12 96 PHE A N 1
ATOM 738 C CA . PHE A 1 96 ? -13.374 -8.906 9.013 1.00 77.12 96 PHE A CA 1
ATOM 739 C C . PHE A 1 96 ? -13.322 -9.376 10.473 1.00 77.12 96 PHE A C 1
ATOM 741 O O . PHE A 1 96 ? -14.360 -9.429 11.134 1.00 77.12 96 PHE A O 1
ATOM 748 N N . GLY A 1 97 ? -12.127 -9.645 11.009 1.00 80.12 97 GLY A N 1
ATOM 749 C CA . GLY A 1 97 ? -11.941 -10.010 12.414 1.00 80.12 97 GLY A CA 1
ATOM 750 C C . GLY A 1 97 ? -12.401 -8.908 13.373 1.00 80.12 97 GLY A C 1
ATOM 751 O O . GLY A 1 97 ? -13.108 -9.184 14.340 1.00 80.12 97 GLY A O 1
ATOM 752 N N . SER A 1 98 ? -12.074 -7.647 13.075 1.00 75.56 98 SER A N 1
ATOM 753 C CA . SER A 1 98 ? -12.521 -6.492 13.863 1.00 75.56 98 SER A CA 1
ATOM 754 C C . SER A 1 98 ? -14.040 -6.319 13.838 1.00 75.56 98 SER A C 1
ATOM 756 O O . SER A 1 98 ? -14.636 -6.077 14.885 1.00 75.56 98 SER A O 1
ATOM 758 N N . MET A 1 99 ? -14.685 -6.521 12.683 1.00 73.75 99 MET A N 1
ATOM 759 C CA . MET A 1 99 ? -16.145 -6.478 12.582 1.00 73.75 99 MET A CA 1
ATOM 760 C C . MET A 1 99 ? -16.795 -7.545 13.466 1.00 73.75 99 MET A C 1
ATOM 762 O O . MET A 1 99 ? -17.712 -7.235 14.225 1.00 73.75 99 MET A O 1
ATOM 766 N N . GLY A 1 100 ? -16.286 -8.780 13.425 1.00 79.00 100 GLY A N 1
ATOM 767 C CA . GLY A 1 100 ? -16.764 -9.859 14.293 1.00 79.00 100 GLY A CA 1
ATOM 768 C C . GLY A 1 100 ? -16.583 -9.542 15.781 1.00 79.00 100 GLY A C 1
ATOM 769 O O . GLY A 1 100 ? -17.497 -9.753 16.577 1.00 79.00 100 GLY A O 1
ATOM 770 N N . PHE A 1 101 ? -15.437 -8.966 16.152 1.00 78.12 101 PHE A N 1
ATOM 771 C CA . PHE A 1 101 ? -15.138 -8.590 17.533 1.00 78.12 101 PHE A CA 1
ATOM 772 C C . PHE A 1 101 ? -16.060 -7.480 18.059 1.00 78.12 101 PHE A C 1
ATOM 774 O O . PHE A 1 101 ? -16.545 -7.566 19.187 1.00 78.12 101 PHE A O 1
ATOM 781 N N . VAL A 1 102 ? -16.357 -6.469 17.233 1.00 74.88 102 VAL A N 1
ATOM 782 C CA . VAL A 1 102 ? -17.295 -5.385 17.573 1.00 74.88 102 VAL A CA 1
ATOM 783 C C . VAL A 1 102 ? -18.699 -5.928 17.820 1.00 74.88 102 VAL A C 1
ATOM 785 O O . VAL A 1 102 ? -19.334 -5.519 18.789 1.00 74.88 102 VAL A O 1
ATOM 788 N N . PHE A 1 103 ? -19.178 -6.865 16.997 1.00 78.25 103 PHE A N 1
ATOM 789 C CA . PHE A 1 103 ? -20.490 -7.476 17.216 1.00 78.25 103 PHE A CA 1
ATOM 790 C C . PHE A 1 103 ? -20.520 -8.344 18.471 1.00 78.25 103 PHE A C 1
ATOM 792 O O . PHE A 1 103 ? -21.431 -8.194 19.277 1.00 78.25 103 PHE A O 1
ATOM 799 N N . TRP A 1 104 ? -19.515 -9.194 18.692 1.00 82.25 104 TRP A N 1
ATOM 800 C CA . TRP A 1 104 ? -19.456 -10.041 19.885 1.00 82.25 104 TRP A CA 1
ATOM 801 C C . TRP A 1 104 ? -19.431 -9.219 21.182 1.00 82.25 104 TRP A C 1
ATOM 803 O O . TRP A 1 104 ? -20.229 -9.446 22.099 1.00 82.25 104 TRP A O 1
ATOM 813 N N . TYR A 1 105 ? -18.565 -8.206 21.234 1.00 80.12 105 TYR A N 1
ATOM 814 C CA . TYR A 1 105 ? -18.484 -7.312 22.382 1.00 80.12 105 TYR A CA 1
ATOM 815 C C . TYR A 1 105 ? -19.743 -6.447 22.526 1.00 80.12 105 TYR A C 1
ATOM 817 O O . TYR A 1 105 ? -20.287 -6.315 23.622 1.00 80.12 105 TYR A O 1
ATOM 825 N N . GLY A 1 106 ? -20.252 -5.911 21.415 1.00 78.19 106 GLY A N 1
ATOM 826 C CA . GLY A 1 106 ? -21.476 -5.117 21.376 1.00 78.19 106 GLY A CA 1
ATOM 827 C C . GLY A 1 106 ? -22.686 -5.885 21.905 1.00 78.19 106 GLY A C 1
ATOM 828 O O . GLY A 1 106 ? -23.422 -5.357 22.731 1.00 78.19 106 GLY A O 1
ATOM 829 N N . THR A 1 107 ? -22.864 -7.150 21.512 1.00 80.88 107 THR A N 1
ATOM 830 C CA . THR A 1 107 ? -23.948 -8.002 22.024 1.00 80.88 107 THR A CA 1
ATOM 831 C C . THR A 1 107 ? -23.791 -8.282 23.516 1.00 80.88 107 THR A C 1
ATOM 833 O O . THR A 1 107 ? -24.774 -8.211 24.248 1.00 80.88 107 THR A O 1
ATOM 836 N N . THR A 1 108 ? -22.570 -8.528 23.996 1.00 82.62 108 THR A N 1
ATOM 837 C CA . THR A 1 108 ? -22.306 -8.758 25.429 1.00 82.62 108 THR A CA 1
ATOM 838 C C . THR A 1 108 ? -22.694 -7.540 26.278 1.00 82.62 108 THR A C 1
ATOM 840 O O . THR A 1 108 ? -23.274 -7.685 27.351 1.00 82.62 108 THR A O 1
ATOM 843 N N . LEU A 1 109 ? -22.447 -6.332 25.767 1.00 80.69 109 LEU A N 1
ATOM 844 C CA . LEU A 1 109 ? -22.735 -5.070 26.454 1.00 80.69 109 LEU A CA 1
ATOM 845 C C . LEU A 1 109 ? -24.218 -4.652 26.367 1.00 80.69 109 LEU A C 1
ATOM 847 O O . LEU A 1 109 ? -24.730 -3.941 27.232 1.00 80.69 109 LEU A O 1
ATOM 851 N N . VAL A 1 110 ? -24.928 -5.133 25.343 1.00 83.50 110 VAL A N 1
ATOM 852 C CA . VAL A 1 110 ? -26.396 -5.056 25.262 1.00 83.50 110 VAL A CA 1
ATOM 853 C C . VAL A 1 110 ? -27.039 -6.005 26.276 1.00 83.50 110 VAL A C 1
ATOM 855 O O . VAL A 1 110 ? -27.995 -5.625 26.946 1.00 83.50 110 VAL A O 1
ATOM 858 N N . LEU A 1 111 ? -26.498 -7.219 26.437 1.00 82.50 111 LEU A N 1
ATOM 859 C CA . LEU A 1 111 ? -26.992 -8.199 27.412 1.00 82.50 111 LEU A CA 1
ATOM 860 C C . LEU A 1 111 ? -26.802 -7.740 28.864 1.00 82.50 111 LEU A C 1
ATOM 862 O O . LEU A 1 111 ? -27.619 -8.078 29.715 1.00 82.50 111 LEU A O 1
ATOM 866 N N . SER A 1 112 ? -25.773 -6.938 29.149 1.00 83.50 112 SER A N 1
ATOM 867 C CA . SER A 1 112 ? -25.573 -6.326 30.469 1.00 83.50 112 SER A CA 1
ATOM 868 C C . SER A 1 112 ? -26.464 -5.102 30.728 1.00 83.50 112 SER A C 1
ATOM 870 O O . SER A 1 112 ? -26.369 -4.503 31.796 1.00 83.50 112 SER A O 1
ATOM 872 N N . GLY A 1 113 ? -27.312 -4.705 29.770 1.00 80.75 113 GLY A N 1
ATOM 873 C CA . GLY A 1 113 ? -28.241 -3.578 29.900 1.00 80.75 113 GLY A CA 1
ATOM 874 C C . GLY A 1 113 ? -27.589 -2.191 29.882 1.00 80.75 113 GLY A C 1
ATOM 875 O O . GLY A 1 113 ? -28.283 -1.200 30.088 1.00 80.75 113 GLY A O 1
ATOM 876 N N . GLU A 1 114 ? -26.279 -2.091 29.623 1.00 76.81 114 GLU A N 1
ATOM 877 C CA . GLU A 1 114 ? -25.571 -0.802 29.595 1.00 76.81 114 GLU A CA 1
ATOM 878 C C . GLU A 1 114 ? -25.876 0.006 28.326 1.00 76.81 114 GLU A C 1
ATOM 880 O O . GLU A 1 114 ? -25.760 1.232 28.334 1.00 76.81 114 GLU A O 1
ATOM 885 N N . ILE A 1 115 ? -26.235 -0.660 27.221 1.00 80.00 115 ILE A N 1
ATOM 886 C CA . ILE A 1 115 ? -26.420 -0.011 25.918 1.00 80.00 115 ILE A CA 1
ATOM 887 C C . ILE A 1 115 ? -27.601 -0.604 25.156 1.00 80.00 115 ILE A C 1
ATOM 889 O O . ILE A 1 115 ? -27.872 -1.801 25.215 1.00 80.00 115 ILE A O 1
ATOM 893 N N . THR A 1 116 ? -28.277 0.235 24.373 1.00 84.62 116 THR A N 1
ATOM 894 C CA . THR A 1 116 ? -29.294 -0.205 23.420 1.00 84.62 116 THR A CA 1
ATOM 895 C C . THR A 1 116 ? -28.660 -0.770 22.139 1.00 84.62 116 THR A C 1
ATOM 897 O O . THR A 1 116 ? -27.618 -0.281 21.690 1.00 84.62 116 THR A O 1
ATOM 900 N N . PRO A 1 117 ? -29.315 -1.742 21.473 1.00 78.75 117 PRO A N 1
ATOM 901 C CA . PRO A 1 117 ? -28.843 -2.301 20.201 1.00 78.75 117 PRO A CA 1
ATOM 902 C C . PRO A 1 117 ? -28.617 -1.234 19.120 1.00 78.75 117 PRO A C 1
ATOM 904 O O . PRO A 1 117 ? -27.684 -1.334 18.325 1.00 78.75 117 PRO A O 1
ATOM 907 N N . GLY A 1 118 ? -29.440 -0.178 19.115 1.00 81.88 118 GLY A N 1
ATOM 908 C CA . GLY A 1 118 ? -29.319 0.934 18.169 1.00 81.88 118 GLY A CA 1
ATOM 909 C C . GLY A 1 118 ? -27.984 1.676 18.275 1.00 81.88 118 GLY A C 1
ATOM 910 O O . GLY A 1 118 ? -27.399 2.034 17.255 1.00 81.88 118 GLY A O 1
ATOM 911 N N . THR A 1 119 ? -27.448 1.843 19.485 1.00 79.38 119 THR A N 1
ATOM 912 C CA . THR A 1 119 ? -26.148 2.491 19.699 1.00 79.38 119 THR A CA 1
ATOM 913 C C . THR A 1 119 ? -25.002 1.658 19.128 1.00 79.38 119 THR A C 1
ATOM 915 O O . THR A 1 119 ? -24.068 2.219 18.564 1.00 79.38 119 THR A O 1
ATOM 918 N N . VAL A 1 120 ? -25.086 0.325 19.197 1.00 78.94 120 VAL A N 1
ATOM 919 C CA . VAL A 1 120 ? -24.076 -0.573 18.610 1.00 78.94 120 VAL A CA 1
ATOM 920 C C . VAL A 1 120 ? -24.030 -0.410 17.087 1.00 78.94 120 VAL A C 1
ATOM 922 O O . VAL A 1 120 ? -22.952 -0.237 16.517 1.00 78.94 120 VAL A O 1
ATOM 925 N N . PHE A 1 121 ? -25.192 -0.371 16.428 1.00 80.88 121 PHE A N 1
ATOM 926 C CA . PHE A 1 121 ? -25.274 -0.109 14.987 1.00 80.88 121 PHE A CA 1
ATOM 927 C C . PHE A 1 121 ? -24.804 1.302 14.611 1.00 80.88 121 PHE A C 1
ATOM 929 O O . PHE A 1 121 ? -24.133 1.468 13.591 1.00 80.88 121 PHE A O 1
ATOM 936 N N . ALA A 1 122 ? -25.110 2.312 15.428 1.00 81.19 122 ALA A N 1
ATOM 937 C CA . ALA A 1 122 ? -24.648 3.678 15.197 1.00 81.19 122 ALA A CA 1
ATOM 938 C C . ALA A 1 122 ? -23.114 3.779 15.260 1.00 81.19 122 ALA A C 1
ATOM 940 O O . ALA A 1 122 ? -22.499 4.362 14.368 1.00 81.19 122 ALA A O 1
ATOM 941 N N . VAL A 1 123 ? -22.486 3.159 16.266 1.00 77.75 123 VAL A N 1
ATOM 942 C CA . VAL A 1 123 ? -21.021 3.107 16.398 1.00 77.75 123 VAL A CA 1
ATOM 943 C C . VAL A 1 123 ? -20.395 2.350 15.227 1.00 77.75 123 VAL A C 1
ATOM 945 O O . VAL A 1 123 ? -19.411 2.819 14.657 1.00 77.75 123 VAL A O 1
ATOM 948 N N . PHE A 1 124 ? -20.987 1.228 14.811 1.00 76.44 124 PHE A N 1
ATOM 949 C CA . PHE A 1 124 ? -20.520 0.460 13.655 1.00 76.44 124 PHE A CA 1
ATOM 950 C C . PHE A 1 124 ? -20.478 1.310 12.377 1.00 76.44 124 PHE A C 1
ATOM 952 O O . PHE A 1 124 ? -19.442 1.392 11.714 1.00 76.44 124 PHE A O 1
ATOM 959 N N . TRP A 1 125 ? -21.577 1.999 12.057 1.00 78.81 125 TRP A N 1
ATOM 960 C CA . TRP A 1 125 ? -21.647 2.866 10.879 1.00 78.81 125 TRP A CA 1
ATOM 961 C C . TRP A 1 125 ? -20.740 4.093 10.981 1.00 78.81 125 TRP A C 1
ATOM 963 O O . TRP A 1 125 ? -20.150 4.486 9.974 1.00 78.81 125 TRP A O 1
ATOM 973 N N . ALA A 1 126 ? -20.578 4.676 12.171 1.00 77.56 126 ALA A N 1
ATOM 974 C CA . ALA A 1 126 ? -19.674 5.804 12.387 1.00 77.56 126 ALA A CA 1
ATOM 975 C C . ALA A 1 126 ? -18.205 5.416 12.147 1.00 77.56 126 ALA A C 1
ATOM 977 O O . ALA A 1 126 ? -17.485 6.131 11.449 1.00 77.56 126 ALA A O 1
ATOM 978 N N . VAL A 1 127 ? -17.769 4.262 12.664 1.00 75.31 127 VAL A N 1
ATOM 979 C CA . VAL A 1 127 ? -16.400 3.756 12.476 1.00 75.31 127 VAL A CA 1
ATOM 980 C C . VAL A 1 127 ? -16.155 3.373 11.017 1.00 75.31 127 VAL A C 1
ATOM 982 O O . VAL A 1 127 ? -15.148 3.784 10.439 1.00 75.31 127 VAL A O 1
ATOM 985 N N . LEU A 1 128 ? -17.088 2.644 10.394 1.00 75.69 128 LEU A N 1
ATOM 986 C CA . LEU A 1 128 ? -16.982 2.249 8.988 1.00 75.69 128 LEU A CA 1
ATOM 987 C C . LEU A 1 128 ? -16.952 3.474 8.063 1.00 75.69 128 LEU A C 1
ATOM 989 O O . LEU A 1 128 ? -16.084 3.586 7.196 1.00 75.69 128 LEU A O 1
ATOM 993 N N . GLY A 1 129 ? -17.866 4.421 8.280 1.00 76.31 129 GLY A N 1
ATOM 994 C CA . GLY A 1 129 ? -17.916 5.678 7.541 1.00 76.31 129 GLY A CA 1
ATOM 995 C C . GLY A 1 129 ? -16.634 6.492 7.712 1.00 76.31 129 GLY A C 1
ATOM 996 O O . GLY A 1 129 ? -16.062 6.939 6.718 1.00 76.31 129 GLY A O 1
ATOM 997 N N . GLY A 1 130 ? -16.138 6.626 8.945 1.00 75.50 130 GLY A N 1
ATOM 998 C CA . GLY A 1 130 ? -14.884 7.316 9.249 1.00 75.50 130 GLY A CA 1
ATOM 999 C C . GLY A 1 130 ? -13.682 6.691 8.540 1.00 75.50 130 GLY A C 1
ATOM 1000 O O . GLY A 1 130 ? -12.918 7.403 7.889 1.00 75.50 130 GLY A O 1
ATOM 1001 N N . ALA A 1 131 ? -13.553 5.363 8.581 1.00 72.88 131 ALA A N 1
ATOM 1002 C CA . ALA A 1 131 ? -12.468 4.639 7.921 1.00 72.88 131 ALA A CA 1
ATOM 1003 C C . ALA A 1 131 ? -12.466 4.839 6.396 1.00 72.88 131 ALA A C 1
ATOM 1005 O O . ALA A 1 131 ? -11.416 5.119 5.817 1.00 72.88 131 ALA A O 1
ATOM 1006 N N . ILE A 1 132 ? -13.634 4.766 5.744 1.00 74.19 132 ILE A N 1
ATOM 1007 C CA . ILE A 1 132 ? -13.755 4.989 4.293 1.00 74.19 132 ILE A CA 1
ATOM 1008 C C . ILE A 1 132 ? -13.310 6.408 3.924 1.00 74.19 132 ILE A C 1
ATOM 1010 O O . ILE A 1 132 ? -12.555 6.593 2.968 1.00 74.19 132 ILE A O 1
ATOM 1014 N N . ARG A 1 133 ? -13.744 7.420 4.687 1.00 75.62 133 ARG A N 1
ATOM 1015 C CA . ARG A 1 133 ? -13.374 8.820 4.424 1.00 75.62 133 ARG A CA 1
ATOM 1016 C C . ARG A 1 133 ? -11.889 9.063 4.637 1.00 75.62 133 ARG A C 1
ATOM 1018 O O . ARG A 1 133 ? -11.277 9.759 3.835 1.00 75.62 133 ARG A O 1
ATOM 1025 N N . LEU A 1 134 ? -11.298 8.443 5.652 1.00 72.25 134 LEU A N 1
ATOM 1026 C CA . LEU A 1 134 ? -9.865 8.541 5.912 1.00 72.25 134 LEU A CA 1
ATOM 1027 C C . LEU A 1 134 ? -9.045 7.847 4.809 1.00 72.25 134 LEU A C 1
ATOM 1029 O O . LEU A 1 134 ? -8.037 8.386 4.354 1.00 72.25 134 LEU A O 1
ATOM 1033 N N . GLY A 1 135 ? -9.533 6.715 4.290 1.00 72.31 135 GLY A N 1
ATOM 1034 C CA . GLY A 1 135 ? -8.972 6.069 3.101 1.00 72.31 135 GLY A CA 1
ATOM 1035 C C . GLY A 1 135 ? -9.006 6.974 1.866 1.00 72.31 135 GLY A C 1
ATOM 1036 O O . GLY A 1 135 ? -7.999 7.119 1.173 1.00 72.31 135 GLY A O 1
ATOM 1037 N N . GLN A 1 136 ? -10.130 7.654 1.628 1.00 75.06 136 GLN A N 1
ATOM 1038 C CA . GLN A 1 136 ? -10.261 8.635 0.544 1.00 75.06 136 GLN A CA 1
ATOM 1039 C C . GLN A 1 136 ? -9.430 9.906 0.771 1.00 75.06 136 GLN A C 1
ATOM 1041 O O . GLN A 1 136 ? -9.064 10.566 -0.202 1.00 75.06 136 GLN A O 1
ATOM 1046 N N . ALA A 1 137 ? -9.087 10.229 2.022 1.00 79.19 137 ALA A N 1
ATOM 1047 C CA . ALA A 1 137 ? -8.257 11.381 2.358 1.00 79.19 137 ALA A CA 1
ATOM 1048 C C . ALA A 1 137 ? -6.768 11.190 2.038 1.00 79.19 137 ALA A C 1
ATOM 1050 O O . ALA A 1 137 ? -6.059 12.146 1.726 1.00 79.19 137 ALA A O 1
ATOM 1051 N N . SER A 1 138 ? -6.291 9.944 2.046 1.00 74.88 138 SER A N 1
ATOM 1052 C CA . SER A 1 138 ? -4.892 9.604 1.766 1.00 74.88 138 SER A CA 1
ATOM 1053 C C . SER A 1 138 ? -4.320 10.217 0.466 1.00 74.88 138 SER A C 1
ATOM 1055 O O . SER A 1 138 ? -3.259 10.848 0.535 1.00 74.88 138 SER A O 1
ATOM 1057 N N . PRO A 1 139 ? -4.975 10.115 -0.713 1.00 76.56 139 PRO A N 1
ATOM 1058 C CA . PRO A 1 139 ? -4.462 10.723 -1.946 1.00 76.56 139 PRO A CA 1
ATOM 1059 C C . PRO A 1 139 ? -4.464 12.258 -1.930 1.00 76.56 139 PRO A C 1
ATOM 1061 O O . PRO A 1 139 ? -3.631 12.875 -2.593 1.00 76.56 139 PRO A O 1
ATOM 1064 N N . GLN A 1 140 ? -5.350 12.885 -1.156 1.00 80.62 140 GLN A N 1
ATOM 1065 C CA . GLN A 1 140 ? -5.510 14.343 -1.131 1.00 80.62 140 GLN A CA 1
ATOM 1066 C C . GLN A 1 140 ? -4.301 15.027 -0.485 1.00 80.62 140 GLN A C 1
ATOM 1068 O O . GLN A 1 140 ? -3.876 16.084 -0.944 1.00 80.62 140 GLN A O 1
ATOM 1073 N N . ILE A 1 141 ? -3.669 14.374 0.498 1.00 80.25 141 ILE A N 1
ATOM 1074 C CA . ILE A 1 141 ? -2.400 14.834 1.086 1.00 80.25 141 ILE A CA 1
ATOM 1075 C C . ILE A 1 141 ? -1.317 14.954 0.003 1.00 80.25 141 ILE A C 1
ATOM 1077 O O . ILE A 1 141 ? -0.558 15.918 -0.011 1.00 80.25 141 ILE A O 1
ATOM 1081 N N . GLY A 1 142 ? -1.256 13.998 -0.931 1.00 81.00 142 GLY A N 1
ATOM 1082 C CA . GLY A 1 142 ? -0.296 14.035 -2.036 1.00 81.00 142 GLY A CA 1
ATOM 1083 C C . GLY A 1 142 ? -0.505 15.232 -2.962 1.00 81.00 142 GLY A C 1
ATOM 1084 O O . GLY A 1 142 ? 0.464 15.886 -3.334 1.00 81.00 142 GLY A O 1
ATOM 1085 N N . ILE A 1 143 ? -1.764 15.548 -3.275 1.00 84.56 143 ILE A N 1
ATOM 1086 C CA . ILE A 1 143 ? -2.127 16.691 -4.124 1.00 84.56 143 ILE A CA 1
ATOM 1087 C C . ILE A 1 143 ? -1.739 18.009 -3.450 1.00 84.56 143 ILE A C 1
ATOM 1089 O O . ILE A 1 143 ? -1.151 18.866 -4.102 1.00 84.56 143 ILE A O 1
ATOM 1093 N N . ILE A 1 144 ? -2.013 18.153 -2.150 1.00 88.12 144 ILE A N 1
ATOM 1094 C CA . ILE A 1 144 ? -1.645 19.355 -1.388 1.00 88.12 144 ILE A CA 1
ATOM 1095 C C . ILE A 1 144 ? -0.129 19.552 -1.416 1.00 88.12 144 ILE A C 1
ATOM 1097 O O . ILE A 1 144 ? 0.331 20.636 -1.753 1.00 88.12 144 ILE A O 1
ATOM 1101 N N . VAL A 1 145 ? 0.648 18.499 -1.142 1.00 88.00 145 VAL A N 1
ATOM 1102 C CA . VAL A 1 145 ? 2.116 18.573 -1.182 1.00 88.00 145 VAL A CA 1
ATOM 1103 C C . VAL A 1 145 ? 2.609 18.983 -2.571 1.00 88.00 145 VAL A C 1
ATOM 1105 O O . VAL A 1 145 ? 3.433 19.885 -2.676 1.00 88.00 145 VAL A O 1
ATOM 1108 N N . SER A 1 146 ? 2.091 18.373 -3.640 1.00 88.62 146 SER A N 1
ATOM 1109 C CA . SER A 1 146 ? 2.458 18.748 -5.011 1.00 88.62 146 SER A CA 1
ATOM 1110 C C . SER A 1 146 ? 2.095 20.198 -5.345 1.00 88.62 146 SER A C 1
ATOM 1112 O O . SER A 1 146 ? 2.893 20.888 -5.974 1.00 88.62 146 SER A O 1
ATOM 1114 N N . ALA A 1 147 ? 0.933 20.680 -4.901 1.00 91.88 147 ALA A N 1
ATOM 1115 C CA . ALA A 1 147 ? 0.519 22.067 -5.094 1.00 91.88 147 ALA A CA 1
ATOM 1116 C C . ALA A 1 147 ? 1.423 23.048 -4.329 1.00 91.88 147 ALA A C 1
ATOM 1118 O O . ALA A 1 147 ? 1.821 24.068 -4.885 1.00 91.88 147 ALA A O 1
ATOM 1119 N N . THR A 1 148 ? 1.796 22.728 -3.085 1.00 91.62 148 THR A N 1
ATOM 1120 C CA . THR A 1 148 ? 2.727 23.541 -2.289 1.00 91.62 148 THR A CA 1
ATOM 1121 C C . THR A 1 148 ? 4.116 23.598 -2.922 1.00 91.62 148 THR A C 1
ATOM 1123 O O . THR A 1 148 ? 4.717 24.667 -2.947 1.00 91.62 148 THR A O 1
ATOM 1126 N N . LEU A 1 149 ? 4.610 22.482 -3.468 1.00 90.38 149 LEU A N 1
ATOM 1127 C CA . LEU A 1 149 ? 5.893 22.450 -4.177 1.00 90.38 149 LEU A CA 1
ATOM 1128 C C . LEU A 1 149 ? 5.867 23.352 -5.419 1.00 90.38 149 LEU A C 1
ATOM 1130 O O . LEU A 1 149 ? 6.725 24.217 -5.554 1.00 90.38 149 LEU A O 1
ATOM 1134 N N . ALA A 1 150 ? 4.842 23.227 -6.267 1.00 93.19 150 ALA A N 1
ATOM 1135 C CA . ALA A 1 150 ? 4.703 24.064 -7.461 1.00 93.19 150 ALA A CA 1
ATOM 1136 C C . ALA A 1 150 ? 4.538 25.559 -7.126 1.00 93.19 150 ALA A C 1
ATOM 1138 O O . ALA A 1 150 ? 5.094 26.419 -7.807 1.00 93.19 150 ALA A O 1
ATOM 1139 N N . ALA A 1 151 ? 3.793 25.882 -6.064 1.00 93.19 151 ALA A N 1
ATOM 1140 C CA . ALA A 1 151 ? 3.666 27.254 -5.586 1.00 93.19 151 ALA A CA 1
ATOM 1141 C C . ALA A 1 151 ? 5.009 27.812 -5.089 1.00 93.19 151 ALA A C 1
ATOM 1143 O O . ALA A 1 151 ? 5.311 28.970 -5.362 1.00 93.19 151 ALA A O 1
ATOM 1144 N N . GLY A 1 152 ? 5.822 26.994 -4.410 1.00 92.75 152 GLY A N 1
ATOM 1145 C CA . GLY A 1 152 ? 7.167 27.364 -3.966 1.00 92.75 152 GLY A CA 1
ATOM 1146 C C . GLY A 1 152 ? 8.103 27.698 -5.128 1.00 92.75 152 GLY A C 1
ATOM 1147 O O . GLY A 1 152 ? 8.785 28.720 -5.078 1.00 92.75 152 GLY A O 1
ATOM 1148 N N . ASP A 1 153 ? 8.074 26.906 -6.202 1.00 92.50 153 ASP A N 1
ATOM 1149 C CA . ASP A 1 153 ? 8.865 27.176 -7.410 1.00 92.50 153 ASP A CA 1
ATOM 1150 C C . ASP A 1 153 ? 8.475 28.523 -8.043 1.00 92.50 153 ASP A C 1
ATOM 1152 O O . ASP A 1 153 ? 9.344 29.332 -8.368 1.00 92.50 153 ASP A O 1
ATOM 1156 N N . ILE A 1 154 ? 7.174 28.817 -8.150 1.00 92.88 154 ILE A N 1
ATOM 1157 C CA . ILE A 1 154 ? 6.684 30.099 -8.686 1.00 92.88 154 ILE A CA 1
ATOM 1158 C C . ILE A 1 154 ? 7.081 31.265 -7.774 1.00 92.88 154 ILE A C 1
ATOM 1160 O O . ILE A 1 154 ? 7.583 32.277 -8.267 1.00 92.88 154 ILE A O 1
ATOM 1164 N N . LEU A 1 155 ? 6.894 31.131 -6.455 1.00 92.88 155 LEU A N 1
ATOM 1165 C CA . LEU A 1 155 ? 7.267 32.178 -5.499 1.00 92.88 155 LEU A CA 1
ATOM 1166 C C . LEU A 1 155 ? 8.769 32.465 -5.550 1.00 92.88 155 LEU A C 1
ATOM 1168 O O . LEU A 1 155 ? 9.162 33.621 -5.510 1.00 92.88 155 LEU A O 1
ATOM 1172 N N . SER A 1 156 ? 9.602 31.435 -5.722 1.00 92.25 156 SER A N 1
ATOM 1173 C CA . SER A 1 156 ? 11.057 31.594 -5.807 1.00 92.25 156 SER A CA 1
ATOM 1174 C C . SER A 1 156 ? 11.510 32.413 -7.021 1.00 92.25 156 SER A C 1
ATOM 1176 O O . SER A 1 156 ? 12.531 33.095 -6.959 1.00 92.25 156 SER A O 1
ATOM 1178 N N . ILE A 1 157 ? 10.745 32.381 -8.119 1.00 91.38 157 ILE A N 1
ATOM 1179 C CA . ILE A 1 157 ? 10.994 33.212 -9.304 1.00 91.38 157 ILE A CA 1
ATOM 1180 C C . ILE A 1 157 ? 10.556 34.657 -9.044 1.00 91.38 157 ILE A C 1
ATOM 1182 O O . ILE A 1 157 ? 11.253 35.579 -9.459 1.00 91.38 157 ILE A O 1
ATOM 1186 N N . ILE A 1 158 ? 9.426 34.854 -8.358 1.00 89.44 158 ILE A N 1
ATOM 1187 C CA . ILE A 1 158 ? 8.898 36.183 -8.011 1.00 89.44 158 ILE A CA 1
ATOM 1188 C C . ILE A 1 158 ? 9.806 36.889 -6.994 1.00 89.44 158 ILE A C 1
ATOM 1190 O O . ILE A 1 158 ? 10.119 38.062 -7.172 1.00 89.44 158 ILE A O 1
ATOM 1194 N N . ASP A 1 159 ? 10.270 36.171 -5.969 1.00 90.75 159 ASP A N 1
ATOM 1195 C CA . ASP A 1 159 ? 11.139 36.690 -4.903 1.00 90.75 159 ASP A CA 1
ATOM 1196 C C . ASP A 1 159 ? 12.613 36.797 -5.321 1.00 90.75 159 ASP A C 1
ATOM 1198 O O . ASP A 1 159 ? 13.463 37.231 -4.537 1.00 90.75 159 ASP A O 1
ATOM 1202 N N . ARG A 1 160 ? 12.951 36.418 -6.560 1.00 81.75 160 ARG A N 1
ATOM 1203 C CA . ARG A 1 160 ? 14.299 36.598 -7.091 1.00 81.75 160 ARG A CA 1
ATOM 1204 C C . ARG A 1 160 ? 14.556 38.088 -7.324 1.00 81.75 160 ARG A C 1
ATOM 1206 O O . ARG A 1 160 ? 14.284 38.623 -8.395 1.00 81.75 160 ARG A O 1
ATOM 1213 N N . VAL A 1 161 ? 15.112 38.744 -6.309 1.00 70.00 161 VAL A N 1
ATOM 1214 C CA . VAL A 1 161 ? 15.663 40.101 -6.407 1.00 70.00 161 VAL A CA 1
ATOM 1215 C C . VAL A 1 161 ? 16.759 40.101 -7.479 1.00 70.00 161 VAL A C 1
ATOM 1217 O O . VAL A 1 161 ? 17.631 39.228 -7.465 1.00 70.00 161 VAL A O 1
ATOM 1220 N N . SER A 1 162 ? 16.671 41.036 -8.431 1.00 54.38 162 SER A N 1
ATOM 1221 C CA . SER A 1 162 ? 17.681 41.222 -9.482 1.00 54.38 162 SER A CA 1
ATOM 1222 C C . SER A 1 162 ? 18.996 41.727 -8.909 1.00 54.38 162 SER A C 1
ATOM 1224 O O . SER A 1 162 ? 18.916 42.691 -8.112 1.00 54.38 162 SER A O 1
#

Secondary structure (DSSP, 8-state):
-HHHHHHHHHHHHHHHHHHHHHHHHHHHHHHHHHHHHHHHHHHHHHHHTHHHHHHTT-HHHHHHHHHHHHHHHHHHHHHHHHHHHHHHHHHHHHHHHHHHHHHHHHHHHHHTTSS-HHHHHHHHHHHHHHHHHHHHHHHHHHHHHHHHHHHHHHHHHHT---

Organism: Toxocara canis (NCBI:txid6265)

Sequence (162 aa):
MGDKFGVLLQSIASFIFGIVVGLCYRIMSRKEMSAHEKAGAVATEVISGVRTVIAFNAQYNEVTRYTEHLKEARQMGMKKAMVTGIFTGVFLFIMFGSMGFVFWYGTTLVLSGEITPGTVFAVFWAVLGGAIRLGQASPQIGIIVSATLAAGDILSIIDRVS

pLDDT: mean 79.71, std 9.11, range [44.25, 93.19]

Radius of gyration: 25.91 Å; chains: 1; bounding box: 54×52×73 Å

InterPro domains:
  IPR011527 ABC transporter type 1, transmembrane domain [PF00664] (14-131)
  IPR011527 ABC transporter type 1, transmembrane domain [PS50929] (7-146)
  IPR036640 ABC transporter type 1, transmembrane domain superfamily [G3DSA:1.20.1560.10] (1-162)
  IPR036640 ABC transporter type 1, transmembrane domain superfamily [SSF90123] (8-159)
  IPR039421 Type 1 protein exporter [PTHR43394] (8-161)